Protein AF-A0A0B2QYC5-F1 (afdb_monomer)

Solvent-accessible surface area (backbone atoms only — not comparable to full-atom values): 6311 Å² total; per-residue (Å²): 106,73,66,61,52,54,54,52,49,66,74,39,81,84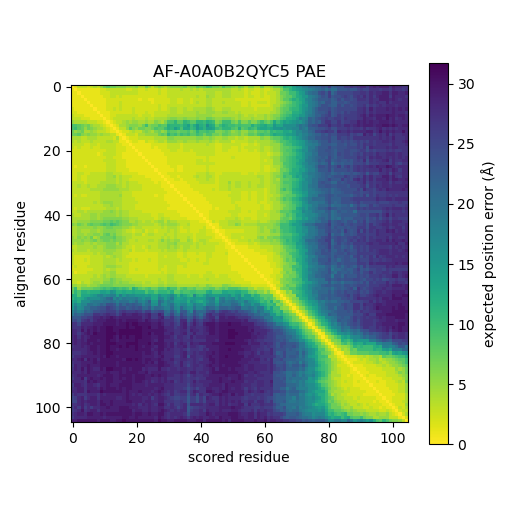,65,87,65,52,65,55,56,49,50,48,56,54,56,70,74,48,55,71,71,58,47,51,52,48,15,60,76,61,76,42,65,45,85,76,46,56,51,70,60,40,50,51,53,51,51,56,52,54,55,48,52,55,52,60,60,68,70,52,69,85,80,84,72,94,86,62,65,69,64,50,54,53,50,51,52,52,51,50,52,52,51,53,52,52,51,52,56,65,73,74,108

Secondary structure (DSSP, 8-state):
-HHHHHHHHHH-TT----HHHHHHHHHHTS-HHHHHHHHHHHTS-GGGS-HHHHHHHHHHHHHHHHHHHHS--S---TTSHHHHHHHHHHHHHHHHHHHHHHH--

Organism: Glycine soja (NCBI:txid3848)

Foldseek 3Di:
DVVVLVVVCVVVVPPPDDLLSSLCVVLVPDDPVVQVVLQVLVVHRLNVDDSVVSNVSVVVVVVVVVVVVVPDDDDDDDDDPPVVVVVVVVVVVVVVVVVVVVVVD

Sequence (105 aa):
TWERFKALLQRCPNHNFDDAAQLHIFYSGLKPQTKMILDASAGGTMMSKSPKEAIVTIDSIAANDYQSHHDRAPTQKKGILELDTQNAILAQNKLLTQQMKALTK

pLDDT: mean 79.65, std 15.92, range [39.31, 93.12]

Structure (mmCIF, N/CA/C/O backbone):
data_AF-A0A0B2QYC5-F1
#
_entry.id   AF-A0A0B2QYC5-F1
#
loop_
_atom_site.group_PDB
_atom_site.id
_atom_site.type_symbol
_atom_site.label_atom_id
_atom_site.label_alt_id
_atom_site.label_comp_id
_atom_site.label_asym_id
_atom_site.label_entity_id
_atom_site.label_seq_id
_atom_site.pdbx_PDB_ins_code
_atom_site.Cartn_x
_atom_site.Cartn_y
_atom_site.Cartn_z
_atom_site.occupancy
_atom_site.B_iso_or_equiv
_atom_site.auth_seq_id
_atom_site.auth_comp_id
_atom_site.auth_asym_id
_atom_site.auth_atom_id
_atom_site.pdbx_PDB_model_num
ATOM 1 N N . THR A 1 1 ? -6.800 -6.903 -4.304 1.00 85.38 1 THR A N 1
ATOM 2 C CA . THR A 1 1 ? -6.193 -6.627 -2.990 1.00 85.38 1 THR A CA 1
ATOM 3 C C . THR A 1 1 ? -4.697 -6.524 -3.173 1.00 85.38 1 THR A C 1
ATOM 5 O O . THR A 1 1 ? -4.196 -6.987 -4.197 1.00 85.38 1 THR A O 1
ATOM 8 N N . TRP A 1 2 ? -4.004 -5.901 -2.222 1.00 90.50 2 TRP A N 1
ATOM 9 C CA . TRP A 1 2 ? -2.549 -5.753 -2.260 1.00 90.50 2 TRP A CA 1
ATOM 10 C C . TRP A 1 2 ? -1.829 -7.106 -2.366 1.00 90.50 2 TRP A C 1
ATOM 12 O O . TRP A 1 2 ? -0.964 -7.291 -3.213 1.00 90.50 2 TRP A O 1
ATOM 22 N N . GLU A 1 3 ? -2.284 -8.109 -1.617 1.00 89.38 3 GLU A N 1
ATOM 23 C CA . GLU A 1 3 ? -1.714 -9.463 -1.647 1.00 89.38 3 GLU A CA 1
ATOM 24 C C . GLU A 1 3 ? -1.859 -10.151 -3.008 1.00 89.38 3 GLU A C 1
ATOM 26 O O . GLU A 1 3 ? -0.902 -10.724 -3.521 1.00 89.38 3 GLU A O 1
ATOM 31 N N . ARG A 1 4 ? -3.032 -10.040 -3.648 1.00 90.81 4 ARG A N 1
ATOM 32 C CA . ARG A 1 4 ? -3.239 -10.570 -5.007 1.00 90.81 4 ARG A CA 1
ATOM 33 C C . ARG A 1 4 ? -2.319 -9.901 -6.024 1.00 90.81 4 ARG A C 1
ATOM 35 O O . ARG A 1 4 ? -1.882 -10.563 -6.957 1.00 90.81 4 ARG A O 1
ATOM 42 N N . PHE A 1 5 ? -2.036 -8.611 -5.856 1.00 91.44 5 PHE A N 1
ATOM 43 C CA . PHE A 1 5 ? -1.101 -7.895 -6.718 1.00 91.44 5 PHE A CA 1
ATOM 44 C C . PHE A 1 5 ?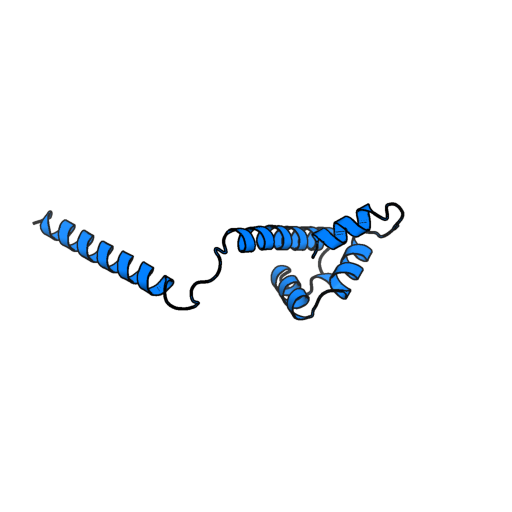 0.337 -8.393 -6.511 1.00 91.44 5 PHE A C 1
ATOM 46 O O . PHE A 1 5 ? 0.986 -8.770 -7.484 1.00 91.44 5 PHE A O 1
ATOM 53 N N . LYS A 1 6 ? 0.789 -8.537 -5.255 1.00 90.50 6 LYS A N 1
ATOM 54 C CA . LYS A 1 6 ? 2.097 -9.135 -4.926 1.00 90.50 6 LYS A CA 1
ATOM 55 C C . LYS A 1 6 ? 2.243 -10.562 -5.476 1.00 90.50 6 LYS A C 1
ATOM 57 O O . LYS A 1 6 ? 3.267 -10.891 -6.067 1.00 90.50 6 LYS A O 1
ATOM 62 N N . ALA A 1 7 ? 1.202 -11.389 -5.365 1.00 92.00 7 ALA A N 1
ATOM 63 C CA . ALA A 1 7 ? 1.200 -12.750 -5.907 1.00 92.00 7 ALA A CA 1
ATOM 64 C C . ALA A 1 7 ? 1.313 -12.784 -7.443 1.00 92.00 7 ALA A C 1
ATOM 66 O O . ALA A 1 7 ? 1.936 -13.687 -7.999 1.00 92.00 7 ALA A O 1
ATOM 67 N N . LEU A 1 8 ? 0.734 -11.805 -8.148 1.00 91.69 8 LEU A N 1
ATOM 68 C CA . LEU A 1 8 ? 0.886 -11.682 -9.601 1.00 91.69 8 LEU A CA 1
ATOM 69 C C . LEU A 1 8 ? 2.313 -11.290 -9.991 1.00 91.69 8 LEU A C 1
ATOM 71 O O . LEU A 1 8 ? 2.857 -11.877 -10.922 1.00 91.69 8 LEU A O 1
ATOM 75 N N . LEU A 1 9 ? 2.934 -10.360 -9.261 1.00 90.62 9 LEU A N 1
ATOM 76 C CA . LEU A 1 9 ? 4.332 -9.985 -9.487 1.00 90.62 9 LEU A CA 1
ATOM 77 C C . LEU A 1 9 ? 5.273 -11.179 -9.283 1.00 90.62 9 LEU A C 1
ATOM 79 O O . LEU A 1 9 ? 6.120 -11.440 -10.131 1.00 90.62 9 LEU A O 1
ATOM 83 N N . GLN A 1 10 ? 5.059 -11.978 -8.231 1.00 90.25 10 GLN A N 1
ATOM 84 C CA . GLN A 1 10 ? 5.850 -13.191 -7.983 1.00 90.25 10 GLN A CA 1
ATOM 85 C C . GLN A 1 10 ? 5.727 -14.243 -9.093 1.00 90.25 10 GLN A C 1
ATOM 87 O O . GLN A 1 10 ? 6.685 -14.960 -9.374 1.00 90.25 10 GLN A O 1
ATOM 92 N N . ARG A 1 11 ? 4.565 -14.338 -9.750 1.00 93.00 11 ARG A N 1
ATOM 93 C CA . ARG A 1 11 ? 4.362 -15.243 -10.895 1.00 93.00 11 ARG A CA 1
ATOM 94 C C . ARG A 1 11 ? 5.047 -14.760 -12.174 1.00 93.00 11 ARG A C 1
ATOM 96 O O . ARG A 1 11 ? 5.215 -15.555 -13.094 1.00 93.00 11 ARG A O 1
ATOM 103 N N . CYS A 1 12 ? 5.444 -13.491 -12.227 1.00 89.50 12 CYS A N 1
ATOM 104 C CA . CYS A 1 12 ? 6.087 -12.859 -13.372 1.00 89.50 12 CYS A CA 1
ATOM 105 C C . CYS A 1 12 ? 7.475 -12.320 -12.978 1.00 89.50 12 CYS A C 1
ATOM 107 O O . CYS A 1 12 ? 7.669 -11.110 -13.004 1.00 89.50 12 CYS A O 1
ATOM 109 N N . PRO A 1 13 ? 8.463 -13.169 -12.644 1.00 80.00 13 PRO A N 1
ATOM 110 C CA . PRO A 1 13 ? 9.743 -12.734 -12.063 1.00 80.00 13 PRO A CA 1
ATOM 111 C C . PRO A 1 13 ? 10.548 -11.754 -12.937 1.00 80.00 13 PRO A C 1
ATOM 113 O O . PRO A 1 13 ? 11.358 -10.997 -12.417 1.00 80.00 13 PRO A O 1
ATOM 116 N N . ASN A 1 14 ? 10.284 -11.707 -14.248 1.00 87.31 14 ASN A N 1
ATOM 117 C CA . ASN A 1 14 ? 10.927 -10.795 -15.202 1.00 87.31 14 ASN A CA 1
ATOM 118 C C . ASN A 1 14 ? 10.077 -9.546 -15.499 1.00 87.31 14 ASN A C 1
ATOM 120 O O . ASN A 1 14 ? 10.127 -9.007 -16.604 1.00 87.31 14 ASN A O 1
ATOM 124 N N . HIS A 1 15 ? 9.242 -9.106 -14.555 1.00 84.81 15 HIS A N 1
ATOM 125 C CA . HIS A 1 15 ? 8.333 -7.981 -14.777 1.00 84.81 15 HIS A CA 1
ATOM 126 C C . HIS A 1 15 ? 9.058 -6.632 -14.952 1.00 84.81 15 HIS A C 1
ATOM 128 O O . HIS A 1 15 ? 8.466 -5.713 -15.505 1.00 84.81 15 HIS A O 1
ATOM 134 N N . ASN A 1 16 ? 10.321 -6.503 -14.516 1.00 88.19 16 ASN A N 1
ATOM 135 C CA . ASN A 1 16 ? 11.169 -5.303 -14.666 1.00 88.19 16 ASN A CA 1
ATOM 136 C C . ASN A 1 16 ? 10.516 -3.982 -14.206 1.00 88.19 16 ASN A C 1
ATOM 138 O O . ASN A 1 16 ? 10.910 -2.901 -14.634 1.00 88.19 16 ASN A O 1
ATOM 142 N N . PHE A 1 17 ? 9.513 -4.068 -13.33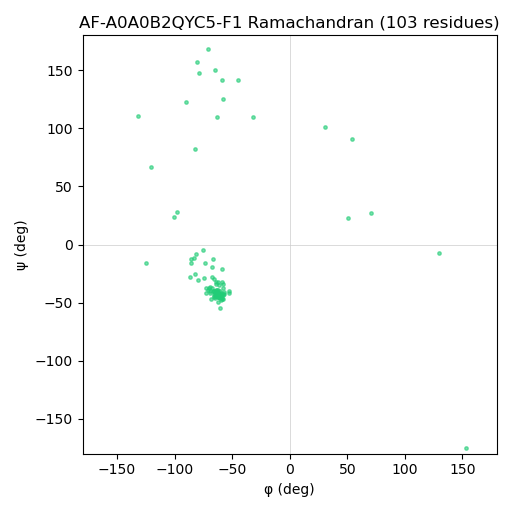3 1.00 90.00 17 PHE A N 1
ATOM 143 C CA . PHE A 1 17 ? 8.830 -2.910 -12.759 1.00 90.00 17 PHE A CA 1
ATOM 144 C C . PHE A 1 17 ? 9.532 -2.498 -11.474 1.00 90.00 17 PHE A C 1
ATOM 146 O O . PHE A 1 17 ? 9.616 -3.304 -10.543 1.00 90.00 17 PHE A O 1
ATOM 153 N N . ASP A 1 18 ? 9.976 -1.249 -11.411 1.00 90.81 18 ASP A N 1
A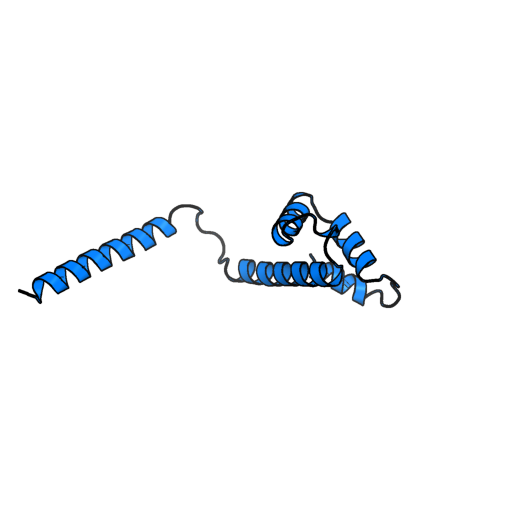TOM 154 C CA . ASP A 1 18 ? 10.424 -0.628 -10.170 1.00 90.81 18 ASP A CA 1
ATOM 155 C C . ASP A 1 18 ? 9.242 -0.345 -9.220 1.00 90.81 18 ASP A C 1
ATOM 157 O O . ASP A 1 18 ? 8.070 -0.421 -9.602 1.00 90.81 18 ASP A O 1
ATOM 161 N N . ASP A 1 19 ? 9.549 -0.013 -7.968 1.00 89.06 19 ASP A N 1
ATOM 162 C CA . ASP A 1 19 ? 8.557 0.223 -6.914 1.00 89.06 19 ASP A CA 1
ATOM 163 C C . ASP A 1 19 ? 7.549 1.334 -7.267 1.00 89.06 19 ASP A C 1
ATOM 165 O O . ASP A 1 19 ? 6.373 1.239 -6.906 1.00 89.06 19 ASP A O 1
ATOM 169 N N . ALA A 1 20 ? 7.971 2.378 -7.992 1.00 90.88 20 ALA A N 1
ATOM 170 C CA . ALA A 1 20 ? 7.083 3.463 -8.399 1.00 90.88 20 ALA A CA 1
ATOM 171 C C . ALA A 1 20 ? 6.123 3.002 -9.503 1.00 90.88 20 ALA A C 1
ATOM 173 O O . ALA A 1 20 ? 4.923 3.283 -9.435 1.00 90.88 20 ALA A O 1
ATOM 174 N N . ALA A 1 21 ? 6.621 2.238 -10.479 1.00 92.19 21 ALA A N 1
ATOM 175 C CA . ALA A 1 21 ? 5.785 1.626 -11.509 1.00 92.19 21 ALA A CA 1
ATOM 176 C C . ALA A 1 21 ? 4.761 0.651 -10.901 1.00 92.19 21 ALA A C 1
ATOM 178 O O . ALA A 1 21 ? 3.576 0.702 -11.240 1.00 92.19 21 ALA A O 1
ATOM 179 N N . GLN A 1 22 ? 5.182 -0.193 -9.954 1.00 91.81 22 GLN A N 1
ATOM 180 C CA . GLN A 1 22 ? 4.288 -1.114 -9.245 1.00 91.81 22 GLN A CA 1
ATOM 181 C C . GLN A 1 22 ? 3.195 -0.371 -8.468 1.00 91.81 22 GLN A C 1
ATOM 183 O O . GLN A 1 22 ? 2.017 -0.724 -8.57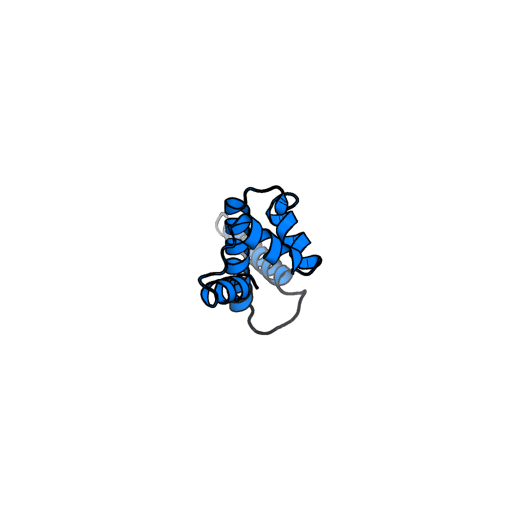5 1.00 91.81 22 GLN A O 1
ATOM 188 N N . LEU A 1 23 ? 3.564 0.685 -7.734 1.00 92.62 23 LEU A N 1
ATOM 189 C CA . LEU A 1 23 ? 2.620 1.533 -7.008 1.00 92.62 23 LEU A CA 1
ATOM 190 C C . LEU A 1 23 ? 1.618 2.198 -7.956 1.00 92.62 23 LEU A C 1
ATOM 192 O O . LEU A 1 23 ? 0.416 2.202 -7.680 1.00 92.62 23 LEU A O 1
ATOM 196 N N . HIS A 1 24 ? 2.093 2.718 -9.090 1.00 92.81 24 HIS A N 1
ATOM 197 C CA . HIS A 1 24 ? 1.242 3.346 -10.093 1.00 92.81 24 HIS A CA 1
ATOM 198 C C . HIS A 1 24 ? 0.224 2.368 -10.679 1.00 92.81 24 HIS A C 1
ATOM 200 O O . HIS A 1 24 ? -0.972 2.662 -10.699 1.00 92.81 24 HIS A O 1
ATOM 206 N N . ILE A 1 25 ? 0.679 1.189 -11.109 1.00 92.75 25 ILE A N 1
ATOM 207 C CA . ILE A 1 25 ? -0.186 0.142 -11.665 1.00 92.75 25 ILE A CA 1
ATOM 208 C C . ILE A 1 25 ? -1.240 -0.272 -10.635 1.00 92.75 25 ILE A C 1
ATOM 210 O O . ILE A 1 25 ? -2.431 -0.336 -10.956 1.00 92.75 25 ILE A O 1
ATOM 214 N N . PHE A 1 26 ? -0.813 -0.515 -9.393 1.00 92.38 26 PHE A N 1
ATOM 215 C CA . PHE A 1 26 ? -1.714 -0.907 -8.319 1.00 92.38 26 PHE A CA 1
ATOM 216 C C . PHE A 1 26 ? -2.771 0.166 -8.063 1.00 92.38 26 PHE A C 1
ATOM 218 O O . PHE A 1 26 ? -3.963 -0.128 -8.148 1.00 92.38 26 PHE A O 1
ATOM 225 N N . TYR A 1 27 ? -2.352 1.408 -7.807 1.00 92.81 27 TYR A N 1
ATOM 226 C CA . TYR A 1 27 ? -3.255 2.512 -7.494 1.00 92.81 27 TYR A CA 1
ATOM 227 C C . TYR A 1 27 ? -4.213 2.799 -8.646 1.00 92.81 27 TYR A C 1
ATOM 229 O O . TYR A 1 27 ? -5.411 2.933 -8.415 1.00 92.81 27 TYR A O 1
ATOM 237 N N . SER A 1 28 ? -3.736 2.845 -9.892 1.00 93.12 28 SER A N 1
ATOM 238 C CA . SER A 1 28 ? -4.574 3.112 -11.066 1.00 93.12 28 SER A CA 1
ATOM 239 C C . SER A 1 28 ? -5.715 2.101 -11.201 1.00 93.12 28 SER A C 1
ATOM 241 O O . SER A 1 28 ? -6.842 2.510 -11.493 1.00 93.12 28 SER A O 1
ATOM 243 N N . GLY A 1 29 ? -5.463 0.828 -10.875 1.00 91.75 29 GLY A N 1
ATOM 244 C CA . GLY A 1 29 ? -6.461 -0.245 -10.863 1.00 91.75 29 GLY A CA 1
ATOM 245 C C . GLY A 1 29 ? -7.438 -0.241 -9.676 1.00 91.75 29 GLY A C 1
ATOM 246 O O . GLY A 1 29 ? -8.354 -1.067 -9.643 1.00 91.75 29 GLY A O 1
ATOM 247 N N . LEU A 1 30 ? -7.280 0.653 -8.692 1.00 91.50 30 LEU A N 1
ATOM 248 C CA . LEU A 1 30 ? -8.179 0.739 -7.538 1.00 91.50 30 LEU A CA 1
ATOM 249 C C . LEU A 1 30 ? -9.486 1.473 -7.859 1.00 91.50 30 LEU A C 1
ATOM 251 O O . LEU A 1 30 ? -9.530 2.446 -8.618 1.00 91.50 30 LEU A O 1
ATOM 255 N N . LYS A 1 31 ? -10.559 1.049 -7.181 1.00 92.75 31 LYS A N 1
ATOM 256 C CA . LYS A 1 31 ? -11.843 1.761 -7.175 1.00 92.75 31 LYS A CA 1
ATOM 257 C C . LYS A 1 31 ? -11.689 3.139 -6.507 1.00 92.75 31 LYS A C 1
ATOM 259 O O . LYS A 1 31 ? -10.901 3.252 -5.565 1.00 92.75 31 LYS A O 1
ATOM 264 N N . PRO A 1 32 ? -12.483 4.156 -6.900 1.00 92.06 32 PRO A N 1
ATOM 265 C CA . PRO A 1 32 ? -12.394 5.507 -6.333 1.00 92.06 32 PRO A CA 1
ATOM 266 C C . PRO A 1 32 ? -12.479 5.548 -4.802 1.00 92.06 32 PRO A C 1
ATOM 268 O O . PRO A 1 32 ? -11.689 6.225 -4.156 1.00 92.06 32 PRO A O 1
ATOM 271 N N . GLN A 1 33 ? -13.374 4.753 -4.208 1.00 89.94 33 GLN A N 1
ATOM 272 C CA . GLN A 1 33 ? -13.510 4.665 -2.752 1.00 89.94 33 GLN A CA 1
ATOM 273 C C . GLN A 1 33 ? -12.228 4.159 -2.073 1.00 89.94 33 GLN A C 1
ATOM 275 O O . GLN A 1 33 ? -11.829 4.679 -1.037 1.00 89.94 33 GLN A O 1
ATOM 280 N N . THR A 1 34 ? -11.565 3.156 -2.652 1.00 88.62 34 THR A N 1
ATOM 281 C CA . THR A 1 34 ? -10.318 2.611 -2.101 1.00 88.62 34 THR A CA 1
ATOM 282 C C . THR A 1 34 ? -9.168 3.602 -2.254 1.00 88.62 34 THR A C 1
ATOM 284 O O . THR A 1 34 ? -8.376 3.731 -1.328 1.00 88.62 34 THR A O 1
ATOM 287 N N . LYS A 1 35 ? -9.110 4.341 -3.373 1.00 92.31 35 LYS A N 1
ATOM 288 C CA . LYS A 1 35 ? -8.145 5.437 -3.569 1.00 92.31 35 LYS A CA 1
ATOM 289 C C . LYS A 1 35 ? -8.291 6.500 -2.484 1.00 92.31 35 LYS A C 1
ATOM 291 O O . LYS A 1 35 ? -7.308 6.839 -1.845 1.00 92.31 35 LYS A O 1
ATOM 296 N N . MET A 1 36 ? -9.526 6.919 -2.202 1.00 91.88 36 MET A N 1
ATOM 297 C CA . MET A 1 36 ? -9.818 7.904 -1.158 1.00 91.88 36 MET A CA 1
ATOM 298 C C . MET A 1 36 ? -9.357 7.449 0.234 1.00 91.88 36 MET A C 1
ATOM 300 O O . MET A 1 36 ? -8.801 8.250 0.976 1.00 91.88 36 MET A O 1
ATOM 304 N N . ILE A 1 37 ? -9.559 6.174 0.590 1.00 89.75 37 ILE A N 1
ATOM 305 C CA . ILE A 1 37 ? -9.065 5.619 1.864 1.00 89.75 37 ILE A CA 1
ATOM 306 C C . ILE A 1 37 ? -7.536 5.686 1.910 1.00 89.75 37 ILE A C 1
ATOM 308 O O . ILE A 1 37 ? -6.969 6.129 2.902 1.00 89.75 37 ILE A O 1
ATOM 312 N N . LEU A 1 38 ? -6.883 5.291 0.818 1.00 90.19 38 LEU A N 1
ATOM 313 C CA . LEU A 1 38 ? -5.432 5.326 0.687 1.00 90.19 38 LEU A CA 1
ATOM 314 C C . LEU A 1 38 ? -4.875 6.748 0.835 1.00 90.19 38 LEU A C 1
ATOM 316 O O . LEU A 1 38 ? -3.945 6.968 1.606 1.00 90.19 38 LEU A O 1
ATOM 320 N N . ASP A 1 39 ? -5.474 7.714 0.141 1.00 91.44 39 ASP A N 1
ATOM 321 C CA . ASP A 1 39 ? -5.078 9.121 0.198 1.00 91.44 39 ASP A CA 1
ATOM 322 C C . ASP A 1 39 ? -5.306 9.706 1.608 1.00 91.44 39 ASP A C 1
ATOM 324 O O . ASP A 1 39 ? -4.447 10.385 2.171 1.00 91.44 39 ASP A O 1
ATOM 328 N N . ALA A 1 40 ? -6.430 9.378 2.252 1.00 89.62 40 ALA A N 1
ATOM 329 C CA . ALA A 1 40 ? -6.686 9.790 3.631 1.00 89.62 40 ALA A CA 1
ATOM 330 C C . ALA A 1 40 ? -5.637 9.222 4.603 1.00 89.62 40 ALA A C 1
ATOM 332 O O . ALA A 1 40 ? -5.124 9.952 5.450 1.00 89.62 40 ALA A O 1
ATOM 333 N N . SER A 1 41 ? -5.264 7.947 4.454 1.00 86.75 41 SER A N 1
ATOM 334 C CA . SER A 1 41 ? -4.216 7.314 5.266 1.00 86.75 41 SER A CA 1
ATOM 335 C C . SER A 1 41 ? -2.817 7.877 5.000 1.00 86.75 41 SER A C 1
ATOM 337 O O . SER A 1 41 ? -1.981 7.871 5.899 1.00 86.75 41 SER A O 1
ATOM 339 N N . ALA A 1 42 ? -2.559 8.389 3.796 1.00 87.62 42 ALA A N 1
ATOM 340 C CA . ALA A 1 42 ? -1.311 9.064 3.451 1.00 87.62 42 ALA A CA 1
ATOM 341 C C . ALA A 1 42 ? -1.262 10.540 3.907 1.00 87.62 42 ALA A C 1
ATOM 343 O O . ALA A 1 42 ? -0.202 11.167 3.823 1.00 87.62 42 ALA A O 1
ATOM 344 N N . GLY A 1 43 ? -2.374 11.107 4.393 1.00 86.56 43 GLY A N 1
ATOM 345 C CA . GLY A 1 43 ? -2.475 12.528 4.747 1.00 86.56 43 GLY A CA 1
ATOM 346 C C . GLY A 1 43 ? -2.460 13.458 3.526 1.00 86.56 43 GLY A C 1
ATOM 347 O O . GLY A 1 43 ? -1.995 14.591 3.619 1.00 86.56 43 GLY A O 1
ATOM 348 N N . GLY A 1 44 ? -2.904 12.963 2.369 1.00 86.75 44 GLY A N 1
ATOM 349 C CA . GLY A 1 44 ? -2.818 13.628 1.069 1.00 86.75 44 GLY A CA 1
ATOM 350 C C . GLY A 1 44 ? -2.775 12.598 -0.060 1.00 86.75 44 GLY A C 1
ATOM 351 O O . GLY A 1 44 ? -2.893 11.405 0.179 1.00 86.75 44 GLY A O 1
ATOM 352 N N . THR A 1 45 ? -2.591 13.017 -1.310 1.00 90.00 45 THR A N 1
ATOM 353 C CA . THR A 1 45 ? -2.528 12.058 -2.425 1.00 90.00 45 THR A CA 1
ATOM 354 C C . THR A 1 45 ? -1.411 11.035 -2.213 1.00 90.00 45 THR A C 1
ATOM 356 O O . THR A 1 45 ? -0.253 11.413 -2.080 1.00 90.00 45 THR A O 1
ATOM 359 N N . MET A 1 46 ? -1.717 9.738 -2.254 1.00 89.50 46 MET A N 1
ATOM 360 C CA . MET A 1 46 ? -0.719 8.689 -2.025 1.00 89.50 46 MET A CA 1
ATOM 361 C C . MET A 1 46 ? 0.451 8.754 -3.019 1.00 89.50 46 MET A C 1
ATOM 363 O O . MET A 1 46 ? 1.587 8.472 -2.654 1.00 89.50 46 MET A O 1
ATOM 367 N N . MET A 1 47 ? 0.193 9.191 -4.253 1.00 90.06 47 MET A N 1
ATOM 368 C CA . MET A 1 47 ? 1.222 9.390 -5.282 1.00 90.06 47 MET A CA 1
ATOM 369 C C . MET A 1 47 ? 2.227 10.510 -4.980 1.00 90.06 47 MET A C 1
ATOM 371 O O . MET A 1 47 ? 3.227 10.607 -5.682 1.00 90.06 47 MET A O 1
ATOM 375 N N . SER A 1 48 ? 1.983 11.369 -3.983 1.00 89.12 48 SER A N 1
ATOM 376 C CA . SER A 1 48 ? 2.959 12.386 -3.568 1.00 89.12 48 SER A CA 1
ATOM 377 C C . SER A 1 48 ? 3.981 11.859 -2.557 1.00 89.12 48 SER A C 1
ATOM 379 O O . SER A 1 48 ? 4.984 12.524 -2.301 1.00 89.12 48 SER A O 1
ATOM 381 N N . LYS A 1 49 ? 3.742 10.677 -1.974 1.00 89.12 49 LYS A N 1
ATOM 382 C CA . LYS A 1 49 ? 4.671 10.013 -1.056 1.00 89.12 49 LYS A CA 1
ATOM 383 C C . LYS A 1 49 ? 5.767 9.284 -1.822 1.00 89.12 49 LYS A C 1
ATOM 385 O O . LYS A 1 49 ? 5.580 8.870 -2.965 1.00 89.12 49 LYS A O 1
ATOM 390 N N . SER A 1 50 ? 6.899 9.063 -1.158 1.00 91.06 50 SER A N 1
ATOM 391 C CA . SER A 1 50 ? 7.947 8.199 -1.698 1.00 91.06 50 SER A CA 1
ATOM 392 C C . SER A 1 50 ? 7.380 6.790 -1.939 1.00 91.06 50 SER A C 1
ATOM 394 O O . SER A 1 50 ? 6.637 6.298 -1.083 1.00 91.06 50 SER A O 1
ATOM 396 N N . PRO A 1 51 ? 7.757 6.082 -3.023 1.00 87.81 51 PRO A N 1
ATOM 397 C CA . PRO A 1 51 ? 7.219 4.751 -3.327 1.00 87.81 51 PRO A CA 1
ATOM 398 C C . PRO A 1 51 ? 7.329 3.766 -2.158 1.00 87.81 51 PRO A C 1
ATOM 400 O O . PRO A 1 51 ? 6.383 3.045 -1.854 1.00 87.81 51 PRO A O 1
ATOM 403 N N . LYS A 1 52 ? 8.453 3.808 -1.432 1.00 88.25 52 LYS A N 1
ATOM 404 C CA . LYS A 1 52 ? 8.685 2.988 -0.236 1.00 88.25 52 LYS A CA 1
ATOM 405 C C . LYS A 1 52 ? 7.692 3.282 0.889 1.00 88.25 52 LYS A C 1
ATOM 407 O O . LYS A 1 52 ? 7.164 2.354 1.488 1.00 88.25 52 LYS A O 1
ATOM 412 N N . GLU A 1 53 ? 7.425 4.556 1.169 1.00 89.12 53 GLU A N 1
ATOM 413 C CA . GLU A 1 53 ? 6.474 4.959 2.212 1.00 89.12 53 GLU A CA 1
ATOM 414 C C . GLU A 1 53 ? 5.048 4.545 1.840 1.00 89.12 53 GLU A C 1
ATOM 416 O O . GLU A 1 53 ? 4.337 3.972 2.661 1.00 89.12 53 GLU A O 1
ATOM 421 N N . ALA A 1 54 ? 4.655 4.763 0.582 1.00 90.94 54 ALA A N 1
ATOM 422 C CA . ALA A 1 54 ? 3.344 4.366 0.084 1.00 90.94 54 ALA A CA 1
ATOM 423 C C . ALA A 1 54 ? 3.135 2.846 0.173 1.00 90.94 54 ALA A C 1
ATOM 425 O O . ALA A 1 54 ? 2.088 2.397 0.636 1.00 90.94 54 ALA A O 1
ATOM 426 N N . ILE A 1 55 ? 4.145 2.052 -0.200 1.00 90.62 55 ILE A N 1
ATOM 427 C CA . ILE A 1 55 ? 4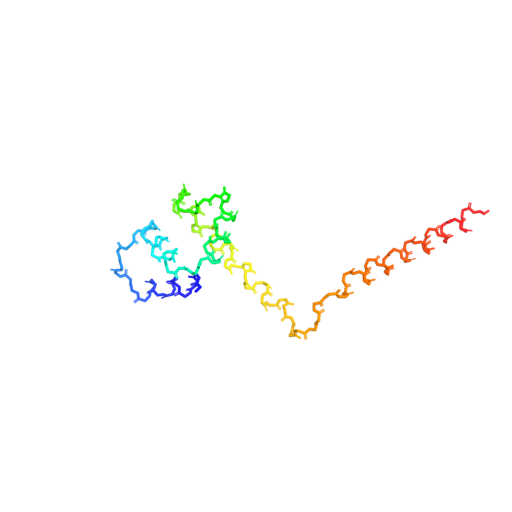.114 0.591 -0.063 1.00 90.62 55 ILE A CA 1
ATOM 428 C C . ILE A 1 55 ? 3.910 0.182 1.400 1.00 90.62 55 ILE A C 1
ATOM 430 O O . ILE A 1 55 ? 3.053 -0.656 1.673 1.00 90.62 55 ILE A O 1
ATOM 434 N N . VAL A 1 56 ? 4.633 0.795 2.344 1.00 91.00 56 VAL A N 1
ATOM 435 C CA . VAL A 1 56 ? 4.473 0.517 3.783 1.00 91.00 56 VAL A CA 1
ATOM 436 C C . VAL A 1 56 ? 3.056 0.845 4.258 1.00 91.00 56 VAL A C 1
ATOM 438 O O . VAL A 1 56 ? 2.446 0.043 4.964 1.00 91.00 56 VAL A O 1
ATOM 441 N N . THR A 1 57 ? 2.492 1.986 3.850 1.00 90.00 57 THR A N 1
ATOM 442 C CA . THR A 1 57 ? 1.108 2.347 4.188 1.00 90.00 57 THR A CA 1
ATOM 443 C C . THR A 1 57 ? 0.109 1.332 3.632 1.00 90.00 57 THR A C 1
ATOM 445 O O . THR A 1 57 ? -0.785 0.898 4.357 1.00 90.00 57 THR A O 1
ATOM 448 N N . ILE A 1 58 ? 0.266 0.916 2.372 1.00 90.69 58 ILE A N 1
ATOM 449 C CA . ILE A 1 58 ? -0.613 -0.077 1.740 1.00 90.69 58 ILE A CA 1
ATOM 450 C C . ILE A 1 58 ? -0.527 -1.424 2.461 1.00 90.69 58 ILE A C 1
ATOM 452 O O . ILE A 1 58 ? -1.559 -2.055 2.687 1.00 90.69 58 ILE A O 1
ATOM 456 N N . ASP A 1 59 ? 0.676 -1.860 2.835 1.00 89.94 59 ASP A N 1
ATOM 457 C CA . ASP A 1 59 ? 0.878 -3.120 3.553 1.00 89.94 59 ASP A CA 1
ATOM 458 C C . ASP A 1 59 ? 0.210 -3.082 4.936 1.00 89.94 59 ASP A C 1
ATOM 460 O O . ASP A 1 59 ? -0.515 -4.003 5.304 1.00 89.94 59 ASP A O 1
ATOM 464 N N . SER A 1 60 ? 0.337 -1.955 5.642 1.00 88.50 60 SER A N 1
ATOM 465 C CA . SER A 1 60 ? -0.299 -1.728 6.943 1.00 88.50 60 SER A CA 1
ATOM 466 C C . SER A 1 60 ? -1.835 -1.737 6.857 1.00 88.50 60 SER A C 1
ATOM 468 O O . SER A 1 60 ? -2.514 -2.353 7.681 1.00 88.50 60 SER A O 1
ATOM 470 N N . ILE A 1 61 ? -2.407 -1.126 5.811 1.00 86.69 61 ILE A N 1
ATOM 47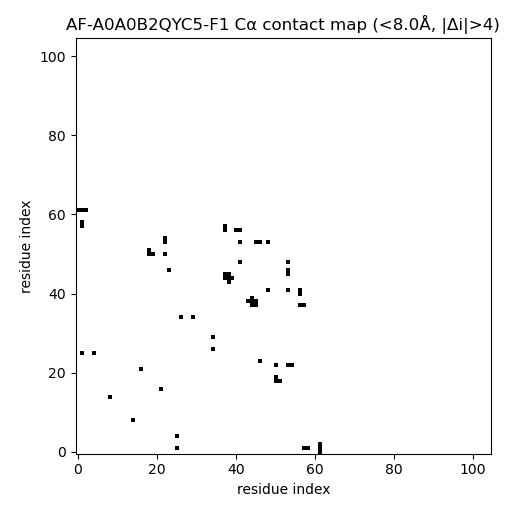1 C CA . ILE A 1 61 ? -3.856 -1.170 5.547 1.00 86.69 61 ILE A CA 1
ATOM 472 C C . ILE A 1 61 ? -4.304 -2.595 5.203 1.00 86.69 61 ILE A C 1
ATOM 474 O O . ILE A 1 61 ? -5.337 -3.045 5.696 1.00 86.69 61 ILE A O 1
ATOM 478 N N . ALA A 1 62 ? -3.536 -3.315 4.383 1.00 85.88 62 ALA A N 1
ATOM 479 C CA . ALA A 1 62 ? -3.847 -4.691 4.005 1.00 85.88 62 ALA A CA 1
ATOM 480 C C . ALA A 1 62 ? -3.811 -5.647 5.210 1.00 85.88 62 ALA A C 1
ATOM 482 O O . ALA A 1 62 ? -4.679 -6.509 5.327 1.00 85.88 62 ALA A O 1
ATOM 483 N N . ALA A 1 63 ? -2.859 -5.465 6.129 1.00 81.62 63 ALA A N 1
ATOM 484 C CA . ALA A 1 63 ? -2.778 -6.238 7.366 1.00 81.62 63 ALA A CA 1
ATOM 485 C C . ALA A 1 63 ? -3.970 -5.962 8.302 1.00 81.62 63 ALA A C 1
ATOM 487 O O . ALA A 1 63 ? -4.527 -6.886 8.894 1.00 81.62 63 ALA A O 1
ATOM 488 N N . ASN A 1 64 ? -4.406 -4.702 8.403 1.00 76.62 64 ASN A N 1
ATOM 489 C CA . ASN A 1 64 ? -5.557 -4.325 9.226 1.00 76.62 64 ASN A CA 1
ATOM 490 C C . ASN A 1 64 ? -6.893 -4.844 8.654 1.00 76.62 64 ASN A C 1
ATOM 492 O O . ASN A 1 64 ? -7.767 -5.280 9.404 1.00 76.62 64 ASN A O 1
ATOM 496 N N . ASP A 1 65 ? -7.047 -4.868 7.325 1.00 69.25 65 ASP A N 1
ATOM 497 C CA . ASP A 1 65 ? -8.229 -5.446 6.664 1.00 69.25 65 ASP A CA 1
ATOM 498 C C . ASP A 1 65 ? -8.425 -6.922 7.063 1.00 69.25 65 ASP A C 1
ATOM 500 O O . ASP A 1 65 ? -9.528 -7.338 7.424 1.00 69.25 65 ASP A O 1
ATOM 504 N N . TYR A 1 66 ? -7.330 -7.687 7.138 1.00 57.09 66 TYR A N 1
ATOM 505 C CA . TYR A 1 66 ? -7.333 -9.078 7.600 1.00 57.09 66 TYR A CA 1
ATOM 506 C C . TYR A 1 66 ? -7.841 -9.227 9.046 1.00 57.09 66 TYR A C 1
ATOM 508 O O . TYR A 1 66 ? -8.627 -10.127 9.349 1.00 57.09 66 TYR A O 1
ATOM 516 N N . GLN A 1 67 ? -7.452 -8.309 9.934 1.00 53.16 67 GLN A N 1
ATOM 517 C CA . GLN A 1 67 ? -7.861 -8.311 11.341 1.00 53.16 67 GLN A CA 1
ATOM 518 C C . GLN A 1 67 ? -9.343 -7.937 11.512 1.00 53.16 67 GLN A C 1
ATOM 520 O O . GLN A 1 67 ? -10.064 -8.564 12.288 1.00 53.16 67 GLN A O 1
ATOM 525 N N . SER A 1 68 ? -9.834 -6.969 10.728 1.00 51.81 68 SER A N 1
ATOM 526 C CA . SER A 1 68 ? -11.248 -6.565 10.728 1.00 51.81 68 SER A CA 1
ATOM 527 C C . SER A 1 68 ? -12.181 -7.668 10.216 1.00 51.81 68 SER A C 1
ATOM 529 O O . SER A 1 68 ? -13.336 -7.755 10.638 1.00 51.81 68 SER A O 1
ATOM 531 N N . HIS A 1 69 ? -11.696 -8.525 9.315 1.00 49.44 69 HIS A N 1
ATOM 532 C CA . HIS A 1 69 ? -12.450 -9.665 8.797 1.00 49.44 69 HIS A CA 1
ATOM 533 C C . HIS A 1 69 ? -12.426 -10.895 9.716 1.00 49.44 69 HIS A C 1
ATOM 535 O O . HIS A 1 69 ? -13.386 -11.664 9.686 1.00 49.44 69 HIS A O 1
ATOM 541 N N . HIS A 1 70 ? -11.406 -11.056 10.564 1.00 46.31 70 HIS A N 1
ATOM 542 C CA . HIS A 1 70 ? -11.364 -12.123 11.572 1.00 46.31 70 HIS A CA 1
ATOM 543 C C . HIS A 1 70 ? -12.185 -11.821 12.834 1.00 46.31 70 HIS A C 1
ATOM 545 O O . HIS A 1 70 ? -12.732 -12.751 13.421 1.00 46.31 70 HIS A O 1
ATOM 551 N N . ASP A 1 71 ? -12.331 -10.550 13.219 1.00 46.44 71 ASP A N 1
ATOM 552 C CA . ASP A 1 71 ? -13.145 -10.155 14.383 1.00 46.44 71 ASP A CA 1
ATOM 553 C C . ASP A 1 71 ? -14.648 -10.035 14.055 1.00 46.44 71 ASP A C 1
ATOM 555 O O . ASP A 1 71 ? -15.516 -9.967 14.926 1.00 46.44 71 ASP A O 1
ATOM 559 N N . ARG A 1 72 ? -15.003 -10.063 12.765 1.00 45.47 72 ARG A N 1
ATOM 560 C CA . ARG A 1 72 ? -16.401 -10.091 12.326 1.00 45.47 72 ARG A CA 1
ATOM 561 C C . ARG A 1 72 ? -16.949 -11.510 12.371 1.00 45.47 72 ARG A C 1
ATOM 563 O O . ARG A 1 72 ? -17.101 -12.176 11.348 1.00 45.47 72 ARG A O 1
ATOM 570 N N . ALA A 1 73 ? -17.359 -11.917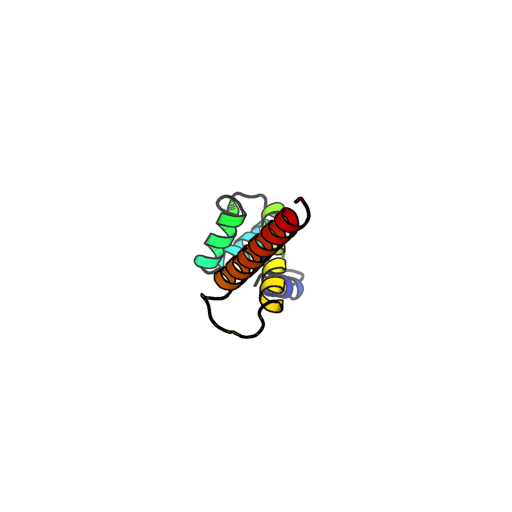 13.570 1.00 46.28 73 ALA A N 1
ATOM 571 C CA . ALA A 1 73 ? -18.455 -12.867 13.715 1.00 46.28 73 ALA A CA 1
ATOM 572 C C . ALA A 1 73 ? -19.614 -12.466 12.768 1.00 46.28 73 ALA A C 1
ATOM 574 O O . ALA A 1 73 ? -19.878 -11.269 12.583 1.00 46.28 73 ALA A O 1
ATOM 575 N N . PRO A 1 74 ? -20.303 -13.428 12.130 1.00 44.59 74 PRO A N 1
ATOM 576 C CA . PRO A 1 74 ? -21.324 -13.124 11.139 1.00 44.59 74 PRO A CA 1
ATOM 577 C C . PRO A 1 74 ? -22.478 -12.349 11.787 1.00 44.59 74 PRO A C 1
ATOM 579 O O . PRO A 1 74 ? -23.237 -12.882 12.586 1.00 44.59 74 PRO A O 1
ATOM 582 N N . THR A 1 75 ? -22.580 -11.068 11.424 1.00 50.66 75 THR A N 1
ATOM 583 C CA . THR A 1 75 ? -23.767 -10.203 11.482 1.00 50.66 75 THR A CA 1
ATOM 584 C C . THR A 1 75 ? -24.781 -10.488 12.596 1.00 50.66 75 THR A C 1
ATOM 586 O O . THR A 1 75 ? -25.725 -11.246 12.386 1.00 50.66 75 THR A O 1
ATOM 589 N N . GLN A 1 76 ? -24.746 -9.700 13.673 1.00 39.31 76 GLN A N 1
ATOM 590 C CA . GLN A 1 76 ? -25.991 -9.196 14.258 1.00 39.31 76 GLN A CA 1
ATOM 591 C C . GLN A 1 76 ? -25.911 -7.687 14.530 1.00 39.31 76 GLN A C 1
ATOM 593 O O . GLN A 1 76 ? -25.196 -7.208 15.396 1.00 39.31 76 GLN A O 1
ATOM 598 N N . LYS A 1 77 ? -26.700 -6.961 13.730 1.00 40.25 77 LYS A N 1
ATOM 599 C CA . LYS A 1 77 ? -27.340 -5.668 14.013 1.00 40.25 77 LYS A CA 1
ATOM 600 C C . LYS A 1 77 ? -26.444 -4.515 14.493 1.00 40.25 77 LYS A C 1
ATOM 602 O O . LYS A 1 77 ? -26.325 -4.192 15.668 1.00 40.25 77 LYS A O 1
ATOM 607 N N . LYS A 1 78 ? -25.987 -3.784 13.476 1.00 48.75 78 LYS A N 1
ATOM 608 C CA . LYS A 1 78 ? -25.743 -2.336 13.444 1.00 48.75 78 LYS A CA 1
ATOM 609 C C . LYS A 1 78 ? -26.747 -1.580 14.349 1.00 48.75 78 LYS A C 1
ATOM 611 O O . LYS A 1 78 ? -27.923 -1.509 14.005 1.00 48.75 78 LYS A O 1
ATOM 616 N N . GLY A 1 79 ? -26.281 -1.019 15.473 1.00 46.72 79 GLY A N 1
ATOM 617 C CA . GLY A 1 79 ? -26.909 0.158 16.097 1.00 46.72 79 GLY A CA 1
ATOM 618 C C . GLY A 1 79 ? -27.262 0.162 17.595 1.00 46.72 79 GLY A C 1
ATOM 619 O O . GLY A 1 79 ? -27.656 1.224 18.054 1.00 46.72 79 GLY A O 1
ATOM 620 N N . ILE A 1 80 ? -27.156 -0.930 18.370 1.00 46.22 80 ILE A N 1
ATOM 621 C CA . ILE A 1 80 ? -27.702 -0.950 19.759 1.00 46.22 80 ILE A CA 1
ATOM 622 C C . ILE A 1 80 ? -26.697 -1.329 20.871 1.00 46.22 80 ILE A C 1
ATOM 624 O O . ILE A 1 80 ? -26.944 -1.037 22.036 1.00 46.22 80 ILE A O 1
ATOM 628 N N . LEU A 1 81 ? -25.535 -1.909 20.560 1.00 54.31 81 LEU A N 1
ATOM 629 C CA . LEU A 1 81 ? -24.706 -2.569 21.587 1.00 54.31 81 LEU A CA 1
ATOM 630 C C . LEU A 1 81 ? -23.728 -1.647 22.349 1.00 54.31 81 LEU A C 1
ATOM 632 O O . LEU A 1 81 ? -23.428 -1.905 23.515 1.00 54.31 81 LEU A O 1
ATOM 636 N N . GLU A 1 82 ? -23.255 -0.550 21.748 1.00 52.16 82 GLU A N 1
ATOM 637 C CA . GLU A 1 82 ? -22.314 0.358 22.434 1.00 52.16 82 GLU A CA 1
ATOM 638 C C . GLU A 1 82 ? -22.985 1.189 23.538 1.00 52.16 82 GLU A C 1
ATOM 640 O O . GLU A 1 82 ? -22.408 1.373 24.609 1.00 52.16 82 GLU A O 1
ATOM 645 N N . LEU A 1 83 ? -24.229 1.630 23.319 1.00 54.84 83 LEU A N 1
ATOM 646 C CA . LEU A 1 83 ? -25.000 2.380 24.317 1.00 54.84 83 LEU A CA 1
ATOM 647 C C . LEU A 1 83 ? -25.376 1.512 25.524 1.00 54.84 83 LEU A C 1
ATOM 649 O O . LEU A 1 83 ? -25.345 1.996 26.654 1.00 54.84 83 LEU A O 1
ATOM 653 N N . ASP A 1 84 ? -25.695 0.235 25.305 1.00 61.19 84 ASP A N 1
ATOM 654 C CA . ASP A 1 84 ? -26.035 -0.701 26.382 1.00 61.19 84 ASP A CA 1
ATOM 655 C C . ASP A 1 84 ? -24.829 -0.976 27.292 1.00 61.19 84 ASP A C 1
ATOM 657 O O . ASP A 1 84 ? -24.919 -0.839 28.512 1.00 61.19 84 ASP A O 1
ATOM 661 N N . THR A 1 85 ? -23.659 -1.220 26.694 1.00 67.00 85 THR A N 1
ATOM 662 C CA . THR A 1 85 ? -22.417 -1.458 27.444 1.00 67.00 85 THR A CA 1
ATOM 663 C C . THR A 1 85 ? -22.007 -0.223 28.258 1.00 67.00 85 THR A C 1
ATOM 665 O O . THR A 1 85 ? -21.657 -0.341 29.434 1.00 67.00 85 THR A O 1
ATOM 668 N N . GLN A 1 86 ? -22.105 0.982 27.680 1.00 70.44 86 GLN A N 1
ATOM 669 C CA . GLN A 1 86 ? -21.806 2.229 28.398 1.00 70.44 86 GLN A CA 1
ATOM 670 C C . GLN A 1 86 ? -22.799 2.500 29.540 1.00 70.44 86 GLN A C 1
ATOM 672 O O . GLN A 1 86 ? -22.387 2.900 30.632 1.00 70.44 86 GLN A O 1
ATOM 677 N N . ASN A 1 87 ? -24.091 2.230 29.333 1.00 74.38 87 ASN A N 1
ATOM 678 C CA . ASN A 1 87 ? -25.111 2.364 30.375 1.00 74.38 87 ASN A CA 1
ATOM 679 C C . ASN A 1 87 ? -24.917 1.350 31.511 1.00 74.38 87 ASN A C 1
ATOM 681 O O . ASN A 1 87 ? -25.045 1.717 32.681 1.00 74.38 87 ASN A O 1
ATOM 685 N N . ALA A 1 88 ? -24.558 0.105 31.190 1.00 77.25 88 ALA A N 1
ATOM 686 C CA . ALA A 1 88 ? -24.276 -0.934 32.175 1.00 77.25 88 ALA A CA 1
ATOM 687 C C . ALA A 1 88 ? -23.057 -0.576 33.041 1.00 77.25 88 ALA A C 1
ATOM 689 O O . ALA A 1 88 ? -23.125 -0.658 34.270 1.00 77.25 88 ALA A O 1
ATOM 690 N N . ILE A 1 89 ? -21.972 -0.089 32.427 1.00 78.56 89 ILE A N 1
ATOM 691 C CA . ILE A 1 89 ? -20.780 0.380 33.151 1.00 78.56 89 ILE A CA 1
ATOM 692 C C . ILE A 1 89 ? -21.119 1.591 34.031 1.00 78.56 89 ILE A C 1
ATOM 694 O O . ILE A 1 89 ? -20.685 1.666 35.183 1.00 78.56 89 ILE A O 1
ATOM 698 N N . LEU A 1 90 ? -21.922 2.539 33.538 1.00 82.00 90 LEU A N 1
ATOM 699 C CA . LEU A 1 90 ? -22.349 3.699 34.324 1.00 82.00 90 LEU A CA 1
ATOM 700 C C . LEU A 1 90 ? -23.212 3.290 35.528 1.00 82.00 90 LEU A C 1
ATOM 702 O O . LEU A 1 90 ? -23.048 3.841 36.620 1.00 82.00 90 LEU A O 1
ATOM 706 N N . ALA A 1 91 ? -24.110 2.319 35.352 1.00 81.81 91 ALA A N 1
AT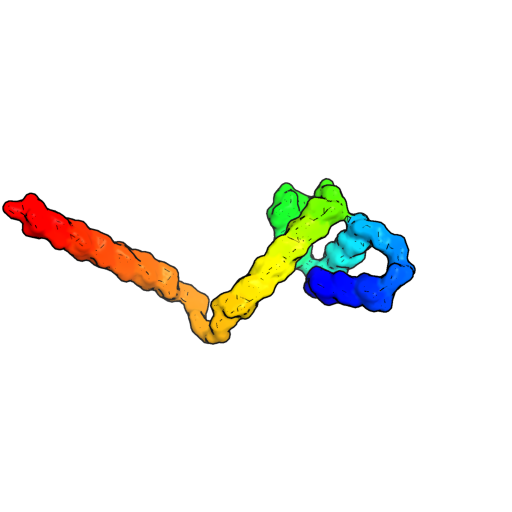OM 707 C CA . ALA A 1 91 ? -24.931 1.777 36.430 1.00 81.81 91 ALA A CA 1
ATOM 708 C C . ALA A 1 91 ? -24.073 1.083 37.501 1.00 81.81 91 ALA A C 1
ATOM 710 O O . ALA A 1 91 ? -24.256 1.349 38.691 1.00 81.81 91 ALA A O 1
ATOM 711 N N . GLN A 1 92 ? -23.085 0.278 37.093 1.00 78.50 92 GLN A N 1
ATOM 712 C CA . GLN A 1 92 ? -22.152 -0.353 38.031 1.00 78.50 92 GLN A CA 1
ATOM 713 C C . GLN A 1 92 ? -21.306 0.677 38.791 1.00 78.50 92 GLN A C 1
ATOM 715 O O . GLN A 1 92 ? -21.187 0.584 40.010 1.00 78.50 92 GLN A O 1
ATOM 720 N N . ASN A 1 93 ? -20.800 1.719 38.124 1.00 78.19 93 ASN A N 1
ATOM 721 C CA . ASN A 1 93 ? -20.046 2.790 38.788 1.00 78.19 93 ASN A CA 1
ATOM 722 C C . ASN A 1 93 ? -20.885 3.560 39.820 1.00 78.19 93 ASN A C 1
ATOM 724 O O . ASN A 1 93 ? -20.394 3.893 40.903 1.00 78.19 93 ASN A O 1
ATOM 728 N N . LYS A 1 94 ? -22.163 3.825 39.522 1.00 84.44 94 LYS A N 1
ATOM 729 C CA . LYS A 1 94 ? -23.086 4.458 40.478 1.00 84.44 94 LYS A CA 1
ATOM 730 C C . LYS A 1 94 ? -23.315 3.580 41.708 1.00 84.44 94 LYS A C 1
ATOM 732 O O . LYS A 1 94 ? -23.290 4.101 42.823 1.00 84.44 94 LYS A O 1
ATOM 737 N N . LEU A 1 95 ? -23.492 2.272 41.515 1.00 85.19 95 LEU A N 1
ATOM 738 C CA . LEU A 1 95 ? -23.686 1.323 42.612 1.00 85.19 95 LEU A CA 1
ATOM 739 C C . LEU A 1 95 ? -22.435 1.219 43.495 1.00 85.19 95 LEU A C 1
ATOM 741 O O . LEU A 1 95 ? -22.538 1.348 44.713 1.00 85.19 95 LEU A O 1
ATOM 745 N N . LEU A 1 96 ? -21.253 1.098 42.886 1.00 85.31 96 LEU A N 1
ATOM 746 C CA . LEU A 1 96 ? -19.970 1.100 43.596 1.00 85.31 96 LEU A CA 1
ATOM 747 C C . LEU A 1 96 ? -19.774 2.390 44.404 1.00 85.31 96 LEU A C 1
ATOM 749 O O . LEU A 1 96 ? -19.391 2.351 45.573 1.00 85.31 96 LEU A O 1
ATOM 753 N N . THR A 1 97 ? -20.114 3.541 43.817 1.00 86.50 97 THR A N 1
ATOM 754 C CA . THR A 1 97 ? -20.041 4.841 44.502 1.00 86.50 97 THR A CA 1
ATOM 755 C C . THR A 1 97 ? -20.984 4.901 45.705 1.00 86.50 97 THR A C 1
ATOM 757 O O . THR A 1 97 ? -20.635 5.460 46.746 1.00 86.50 97 THR A O 1
ATOM 760 N N . GLN A 1 98 ? -22.185 4.330 45.591 1.00 81.62 98 GLN A N 1
ATOM 761 C CA . GLN A 1 98 ? -23.149 4.289 46.687 1.00 81.62 98 GLN A CA 1
ATOM 762 C C . GLN A 1 98 ? -22.689 3.357 47.816 1.00 81.62 98 GLN A C 1
ATOM 764 O O . GLN A 1 98 ? -22.809 3.728 48.983 1.00 81.62 98 GLN A O 1
ATOM 769 N N . GLN A 1 99 ? -22.101 2.203 47.488 1.00 82.50 99 GLN A N 1
ATOM 770 C CA . GLN A 1 99 ? -21.524 1.292 48.480 1.00 82.50 99 GLN A CA 1
ATOM 771 C C . GLN A 1 99 ? -20.330 1.916 49.212 1.00 82.50 99 GLN A C 1
ATOM 773 O O . GLN A 1 99 ? -20.260 1.828 50.434 1.00 82.50 99 GLN A O 1
ATOM 778 N N . MET A 1 100 ? -19.447 2.629 48.505 1.00 82.06 100 MET A N 1
ATOM 779 C CA . MET A 1 100 ? -18.345 3.370 49.135 1.00 82.06 100 MET A CA 1
ATOM 780 C C . MET A 1 100 ? -18.857 4.422 50.123 1.00 82.06 100 MET A C 1
ATOM 782 O O . MET A 1 100 ? -18.363 4.514 51.244 1.00 82.06 100 MET A O 1
ATOM 786 N N . LYS A 1 101 ? -19.897 5.181 49.754 1.00 82.38 101 LYS A N 1
ATOM 787 C CA . LYS A 1 101 ? -20.538 6.148 50.663 1.00 82.38 101 LYS A CA 1
ATOM 788 C C . LYS A 1 101 ? -21.206 5.486 51.870 1.00 82.38 101 LYS A C 1
ATOM 790 O O . LYS A 1 101 ? -21.233 6.092 52.934 1.00 82.38 101 LYS A O 1
ATOM 795 N N . ALA A 1 102 ? -21.736 4.273 51.714 1.00 77.75 102 ALA A N 1
ATOM 796 C CA . ALA A 1 102 ? -22.355 3.516 52.802 1.00 77.75 102 ALA A CA 1
ATOM 797 C C . ALA A 1 102 ? -21.330 2.916 53.779 1.00 77.75 102 ALA A C 1
ATOM 799 O O . ALA A 1 102 ? -21.650 2.753 54.948 1.00 77.75 102 ALA A O 1
ATOM 800 N N . LEU A 1 103 ? -20.114 2.615 53.310 1.00 72.88 103 LEU A N 1
ATOM 801 C CA . LEU A 1 103 ? -19.002 2.111 54.130 1.00 72.88 103 LEU A CA 1
ATOM 802 C C . LEU A 1 103 ? -18.177 3.223 54.794 1.00 72.88 103 LEU A C 1
ATOM 804 O O . LEU A 1 103 ? -17.404 2.951 55.704 1.00 72.88 103 LEU A O 1
ATOM 808 N N . THR A 1 104 ? -18.324 4.466 54.327 1.00 65.44 104 THR A N 1
ATOM 809 C CA . THR A 1 104 ? -17.611 5.646 54.853 1.00 65.44 104 THR A CA 1
ATOM 810 C C . THR A 1 104 ? -18.508 6.475 55.792 1.00 65.44 104 THR A C 1
ATOM 812 O O . THR A 1 104 ? -18.297 7.674 55.966 1.00 65.44 104 THR A O 1
ATOM 815 N N . LYS A 1 105 ? -19.534 5.850 56.379 1.00 52.16 105 LYS A N 1
ATOM 816 C CA . LYS A 1 105 ? -20.423 6.410 57.403 1.00 52.16 105 LYS A CA 1
ATOM 817 C C . LYS A 1 105 ? -20.405 5.498 58.623 1.00 52.16 105 LYS A C 1
ATOM 819 O O . LYS A 1 105 ? -20.447 6.051 59.741 1.00 52.16 105 LYS A O 1
#

Radius of gyration: 23.49 Å; Cα contacts (8 Å, |Δi|>4): 33; chains: 1; bounding box: 39×29×73 Å

Mean predicted aligned error: 14.66 Å